Protein AF-A0A4R2MBI1-F1 (afdb_monomer_lite)

pLDDT: mean 78.77, std 13.78, range [53.16, 93.62]

Organism: Rubrivivax gelatinosus (NCBI:txid28068)

Foldseek 3Di:
DDWDWDADPQAIWTKEWDFDDPDDDTDIDIGTDPDHDNDRVVSRVVNVVVVVVVVVVVVVVVVVVVVPPDDDDPPDD

Sequence (77 aa):
MSPLTRHDTDGFAASVSIRSGSGRATHDRVLRLLPRFTTRDAAAHHATTEGLAWVARTQDRDAAIDTEQEHPWPRKN

Secondary structure (DSSP, 8-state):
-EEEEEEETTEEEEEEEEEE-SSS--EEEEEEEEEEESSHHHHHHHHHHHHHHHHHHHHHHHHHHHTTS--------

Structure (mmCIF, N/CA/C/O backbone):
data_AF-A0A4R2MBI1-F1
#
_entry.id   AF-A0A4R2MBI1-F1
#
loop_
_atom_site.group_PDB
_atom_site.id
_atom_site.type_symbol
_atom_site.label_atom_id
_atom_site.label_alt_id
_atom_site.label_comp_id
_atom_site.label_asym_id
_atom_site.label_entity_id
_atom_site.label_seq_id
_atom_site.pdbx_PDB_ins_code
_atom_site.Cartn_x
_atom_site.Cartn_y
_atom_site.Cartn_z
_atom_site.occupancy
_atom_site.B_iso_or_equiv
_atom_site.auth_seq_id
_atom_site.auth_comp_id
_atom_site.auth_asym_id
_atom_site.auth_atom_id
_atom_site.pdbx_PDB_model_num
ATOM 1 N N . MET A 1 1 ? -7.965 4.752 2.788 1.00 87.25 1 MET A N 1
ATOM 2 C CA . MET A 1 1 ? -6.611 4.356 2.336 1.00 87.25 1 MET A CA 1
ATOM 3 C C . MET A 1 1 ? -6.320 4.991 0.989 1.00 87.25 1 MET A C 1
ATOM 5 O O . MET A 1 1 ? -7.269 5.318 0.287 1.00 87.25 1 MET A O 1
ATOM 9 N N . SER A 1 2 ? -5.050 5.093 0.615 1.00 90.19 2 SER A N 1
ATOM 10 C CA . SER A 1 2 ? -4.616 5.606 -0.683 1.00 90.19 2 SER A CA 1
ATOM 11 C C . SER A 1 2 ? -3.474 4.738 -1.229 1.00 90.19 2 SER A C 1
ATOM 13 O O . SER A 1 2 ? -2.434 4.651 -0.568 1.00 90.19 2 SER A O 1
ATOM 15 N N . PRO A 1 3 ? -3.627 4.080 -2.395 1.00 90.12 3 PRO A N 1
ATOM 16 C CA . PRO A 1 3 ? -2.529 3.373 -3.043 1.00 90.12 3 PRO A CA 1
ATOM 17 C C . PRO A 1 3 ? -1.543 4.373 -3.652 1.00 90.12 3 PRO A C 1
ATOM 19 O O . PRO A 1 3 ? -1.923 5.391 -4.229 1.00 90.12 3 PRO A O 1
ATOM 22 N N . LEU A 1 4 ? -0.258 4.074 -3.517 1.00 91.38 4 LEU A N 1
ATOM 23 C CA . LEU A 1 4 ? 0.850 4.893 -3.980 1.00 91.38 4 LEU A CA 1
ATOM 24 C C . LEU A 1 4 ? 1.787 4.017 -4.808 1.00 91.38 4 LEU A C 1
ATOM 26 O O . LEU A 1 4 ? 2.228 2.957 -4.363 1.00 91.38 4 LEU A O 1
ATOM 30 N N . THR A 1 5 ? 2.129 4.483 -6.004 1.00 91.69 5 THR A N 1
ATOM 31 C CA . THR A 1 5 ? 3.124 3.829 -6.855 1.00 91.69 5 THR A CA 1
ATOM 32 C C . THR A 1 5 ? 4.299 4.762 -7.051 1.00 91.69 5 THR A C 1
ATOM 34 O O . THR A 1 5 ? 4.123 5.910 -7.462 1.00 91.69 5 THR A O 1
ATOM 37 N N . ARG A 1 6 ? 5.505 4.265 -6.786 1.00 88.06 6 ARG A N 1
ATOM 38 C CA . ARG A 1 6 ? 6.749 5.012 -6.967 1.00 88.06 6 ARG A CA 1
ATOM 39 C C . ARG A 1 6 ? 7.654 4.282 -7.951 1.00 88.06 6 ARG A C 1
ATOM 41 O O . ARG A 1 6 ? 7.795 3.070 -7.856 1.00 88.06 6 ARG A O 1
ATOM 48 N N . HIS A 1 7 ? 8.263 5.015 -8.875 1.00 89.00 7 HIS A N 1
ATOM 49 C CA . HIS A 1 7 ? 9.312 4.479 -9.740 1.00 89.00 7 HIS A CA 1
ATOM 50 C C . HIS A 1 7 ? 10.642 4.403 -8.972 1.00 89.00 7 HIS A C 1
ATOM 52 O O . HIS A 1 7 ? 10.986 5.334 -8.239 1.00 89.00 7 HIS A O 1
ATOM 58 N N . ASP A 1 8 ? 11.360 3.299 -9.135 1.00 83.75 8 ASP A N 1
ATOM 59 C CA . ASP A 1 8 ? 12.623 2.944 -8.485 1.00 83.75 8 ASP A CA 1
ATOM 60 C C . ASP A 1 8 ? 13.614 2.380 -9.528 1.00 83.75 8 ASP A C 1
ATOM 62 O O . ASP A 1 8 ? 13.251 2.194 -10.689 1.00 83.75 8 ASP A O 1
ATOM 66 N N . THR A 1 9 ? 14.867 2.119 -9.140 1.00 83.00 9 THR A N 1
ATOM 67 C CA . THR A 1 9 ? 15.938 1.670 -10.052 1.00 83.00 9 THR A CA 1
ATOM 68 C C . THR A 1 9 ? 15.614 0.366 -10.797 1.00 83.00 9 THR A C 1
ATOM 70 O O . THR A 1 9 ? 15.962 0.255 -11.967 1.00 83.00 9 THR A O 1
ATOM 73 N N . ASP A 1 10 ? 14.911 -0.584 -10.169 1.00 82.94 10 ASP A N 1
ATOM 74 C CA . ASP A 1 10 ? 14.560 -1.891 -10.769 1.00 82.94 10 ASP A CA 1
ATOM 75 C C . ASP A 1 10 ? 13.051 -2.051 -11.045 1.00 82.94 10 ASP A C 1
ATOM 77 O O . ASP A 1 10 ? 12.532 -3.167 -11.095 1.00 82.94 10 ASP A O 1
ATOM 81 N N . GLY A 1 11 ? 12.306 -0.948 -11.185 1.00 87.25 11 GLY A N 1
ATOM 82 C CA . GLY A 1 11 ? 10.879 -0.981 -11.529 1.00 87.25 11 GLY A CA 1
ATOM 83 C C . GLY A 1 11 ? 10.002 -0.145 -10.602 1.00 87.25 11 GLY A C 1
ATOM 84 O O . GLY A 1 11 ? 10.394 0.913 -10.126 1.00 87.25 11 GLY A O 1
ATOM 85 N N . PHE A 1 12 ? 8.774 -0.590 -10.356 1.00 88.50 12 PHE A N 1
ATOM 86 C CA . PHE A 1 12 ? 7.773 0.144 -9.587 1.00 88.50 12 PHE A CA 1
ATOM 87 C C . PHE A 1 12 ? 7.596 -0.458 -8.194 1.00 88.50 12 PHE A C 1
ATOM 89 O O . PHE A 1 12 ? 7.275 -1.636 -8.041 1.00 88.50 12 PHE A O 1
ATOM 96 N N . ALA A 1 13 ? 7.758 0.371 -7.169 1.00 90.44 13 ALA A N 1
ATOM 97 C CA . ALA A 1 13 ? 7.449 0.032 -5.792 1.00 90.44 13 ALA A CA 1
ATOM 98 C C . ALA A 1 13 ? 5.984 0.366 -5.484 1.00 90.44 13 ALA A C 1
ATOM 100 O O . ALA A 1 13 ? 5.511 1.480 -5.743 1.00 90.44 13 ALA A O 1
ATOM 101 N N . ALA A 1 14 ? 5.282 -0.599 -4.897 1.00 92.00 14 ALA A N 1
ATOM 102 C CA . ALA A 1 14 ? 3.925 -0.431 -4.404 1.00 92.00 14 ALA A CA 1
ATOM 103 C C . ALA A 1 14 ? 3.953 -0.014 -2.926 1.00 92.00 14 ALA A C 1
ATOM 105 O O . ALA A 1 14 ? 4.736 -0.519 -2.116 1.00 92.00 14 ALA A O 1
ATOM 106 N N . SER A 1 15 ? 3.126 0.950 -2.547 1.00 92.44 15 SER A N 1
ATOM 107 C CA . SER A 1 15 ? 2.950 1.360 -1.154 1.00 92.44 15 SER A CA 1
ATOM 108 C C . SER A 1 15 ? 1.506 1.788 -0.911 1.00 92.44 15 SER A C 1
ATOM 110 O O . SER A 1 15 ? 0.783 2.119 -1.846 1.00 92.44 15 SER A O 1
ATOM 112 N N . VAL A 1 16 ? 1.068 1.780 0.342 1.00 90.56 16 VAL A N 1
ATOM 113 C CA . VAL A 1 16 ? -0.294 2.163 0.731 1.00 90.56 16 VAL A CA 1
ATOM 114 C C . VAL A 1 16 ? -0.212 3.121 1.905 1.00 90.56 16 VAL A C 1
ATOM 116 O O . VAL A 1 16 ? 0.414 2.799 2.908 1.00 90.56 16 VAL A O 1
ATOM 119 N N . SER A 1 17 ? -0.848 4.282 1.790 1.00 89.94 17 SER A N 1
ATOM 120 C CA . SER A 1 17 ? -1.069 5.205 2.905 1.00 89.94 17 SER A CA 1
ATOM 121 C C . SER A 1 17 ? -2.421 4.892 3.543 1.00 89.94 17 SER A C 1
ATOM 123 O O . SER A 1 17 ? -3.453 4.770 2.870 1.00 89.94 17 SER A O 1
ATOM 125 N N . ILE A 1 18 ? -2.418 4.697 4.854 1.00 85.81 18 ILE A N 1
ATOM 126 C CA . ILE A 1 18 ? -3.601 4.344 5.622 1.00 85.81 18 ILE A CA 1
ATOM 127 C C . ILE A 1 18 ? -3.744 5.332 6.762 1.00 85.81 18 ILE A C 1
ATOM 129 O O . ILE A 1 18 ? -3.073 5.253 7.790 1.00 85.81 18 ILE A O 1
ATOM 133 N N . ARG A 1 19 ? -4.680 6.254 6.572 1.00 81.44 19 ARG A N 1
ATOM 134 C CA . ARG A 1 19 ? -5.121 7.183 7.599 1.00 81.44 19 ARG A CA 1
ATOM 135 C C . ARG A 1 19 ? -5.869 6.409 8.682 1.00 81.44 19 ARG A C 1
ATOM 137 O O . ARG A 1 19 ? -6.993 5.968 8.459 1.00 81.44 19 ARG A O 1
ATOM 144 N N . SER A 1 20 ? -5.232 6.238 9.834 1.00 69.75 20 SER A N 1
ATOM 145 C CA . SER A 1 20 ? -5.837 5.665 11.034 1.00 69.75 20 SER A CA 1
ATOM 146 C C . SER A 1 20 ? -6.365 6.826 11.873 1.00 69.75 20 SER A C 1
ATOM 148 O O . SER A 1 20 ? -5.592 7.706 12.260 1.00 69.75 20 SER A O 1
ATOM 150 N N . GLY A 1 21 ? -7.669 6.874 12.134 1.00 59.94 21 GLY A N 1
ATOM 151 C CA . GLY A 1 21 ? -8.229 7.943 12.955 1.00 59.94 21 GLY A CA 1
ATOM 152 C C . GLY A 1 21 ? -9.663 7.700 13.396 1.00 59.94 21 GLY A C 1
ATOM 153 O O . GLY A 1 21 ? -10.581 8.110 12.695 1.00 59.94 21 GLY A O 1
ATOM 154 N N . SER A 1 22 ? -9.809 7.139 14.596 1.00 57.62 22 SER A N 1
ATOM 155 C CA . SER A 1 22 ? -10.952 7.347 15.491 1.00 57.62 22 SER A CA 1
ATOM 156 C C . SER A 1 22 ? -10.390 8.058 16.732 1.00 57.62 22 SER A C 1
ATOM 158 O O . SER A 1 22 ? -9.816 7.420 17.607 1.00 57.62 22 SER A O 1
ATOM 160 N N . GLY A 1 23 ? -10.379 9.400 16.733 1.00 58.06 23 GLY A N 1
ATOM 161 C CA . GLY A 1 23 ? -9.816 10.228 17.819 1.00 58.06 23 GLY A CA 1
ATOM 162 C C . GLY A 1 23 ? -8.896 11.382 17.372 1.00 58.06 23 GLY A C 1
ATOM 163 O O . GLY A 1 23 ? -8.503 11.484 16.210 1.00 58.06 23 GLY A O 1
ATOM 164 N N . ARG A 1 24 ? -8.539 12.275 18.316 1.00 53.25 24 ARG A N 1
ATOM 165 C CA . ARG A 1 24 ? -7.796 13.548 18.101 1.00 53.25 24 ARG A CA 1
ATOM 166 C C . ARG A 1 24 ? -6.387 13.417 17.495 1.00 53.25 24 ARG A C 1
ATOM 168 O O . ARG A 1 24 ? -5.816 14.429 17.100 1.00 53.25 24 ARG A O 1
ATOM 175 N N . ALA A 1 25 ? -5.831 12.214 17.391 1.00 54.06 25 ALA A N 1
ATOM 176 C CA . ALA A 1 25 ? -4.502 11.973 16.839 1.00 54.06 25 ALA A CA 1
ATOM 177 C C . ALA A 1 25 ? -4.602 11.187 15.522 1.00 54.06 25 ALA A C 1
ATOM 179 O O . ALA A 1 25 ? -4.409 9.973 15.481 1.00 54.06 25 ALA A O 1
ATOM 180 N N . THR A 1 26 ? -4.931 11.887 14.434 1.00 67.19 26 THR A N 1
ATOM 181 C CA . THR A 1 26 ? -4.902 11.294 13.092 1.00 67.19 26 THR A CA 1
ATOM 182 C C . THR A 1 26 ? -3.454 11.034 12.688 1.00 67.19 26 THR A C 1
ATOM 184 O O . THR A 1 26 ? -2.694 11.98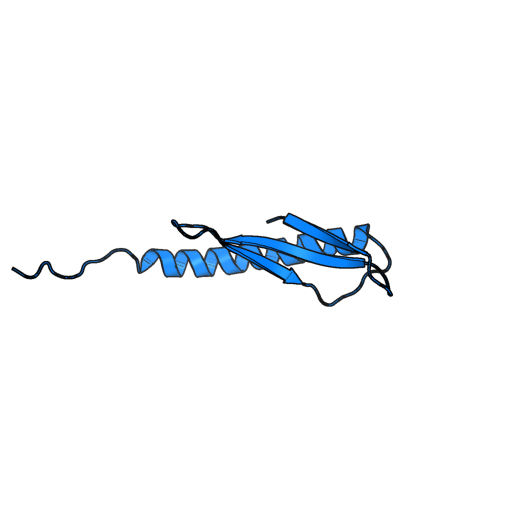1 12.500 1.00 67.19 26 THR A O 1
ATOM 187 N N . HIS A 1 27 ? -3.094 9.770 12.490 1.00 76.75 27 HIS A N 1
ATOM 188 C CA . HIS A 1 27 ? -1.791 9.396 11.947 1.00 76.75 27 HIS A CA 1
ATOM 189 C C . HIS A 1 27 ? -1.969 8.668 10.616 1.00 76.75 27 HIS A C 1
ATOM 191 O O . HIS A 1 27 ? -2.850 7.817 10.469 1.00 76.75 27 HIS A O 1
ATOM 197 N N . ASP A 1 28 ? -1.117 8.991 9.647 1.00 79.31 28 ASP A N 1
ATOM 198 C CA . ASP A 1 28 ? -0.977 8.183 8.442 1.00 79.31 28 ASP A CA 1
ATOM 199 C C . ASP A 1 28 ? 0.027 7.056 8.690 1.00 79.31 28 ASP A C 1
ATOM 201 O O . ASP A 1 28 ? 1.119 7.281 9.213 1.00 79.31 28 ASP A O 1
ATOM 205 N N . ARG A 1 29 ? -0.350 5.832 8.327 1.00 84.88 29 ARG A N 1
ATOM 206 C CA . ARG A 1 29 ? 0.535 4.670 8.327 1.00 84.88 29 ARG A CA 1
ATOM 207 C C . ARG A 1 29 ? 0.839 4.311 6.882 1.00 84.88 29 ARG A C 1
ATOM 209 O O . ARG A 1 29 ? -0.066 3.931 6.143 1.00 84.88 29 ARG A O 1
ATOM 216 N N . VAL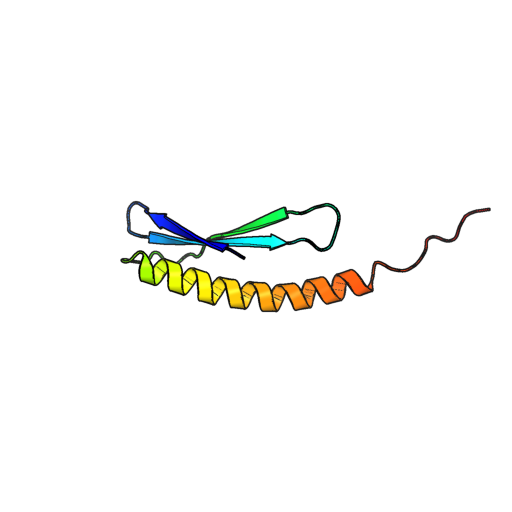 A 1 30 ? 2.108 4.400 6.492 1.00 86.50 30 VAL A N 1
ATOM 217 C CA . VAL A 1 30 ? 2.557 3.998 5.154 1.00 86.50 30 VAL A CA 1
ATOM 218 C C . VAL A 1 30 ? 3.096 2.575 5.199 1.00 86.50 30 VAL A C 1
ATOM 220 O O . VAL A 1 30 ? 4.099 2.300 5.855 1.00 86.50 30 VAL A O 1
ATOM 223 N N . LEU A 1 31 ? 2.454 1.671 4.469 1.00 86.88 31 LEU A N 1
ATOM 224 C CA . LEU A 1 31 ? 2.932 0.313 4.233 1.00 86.88 31 LEU A CA 1
ATOM 225 C C . LEU A 1 31 ? 3.696 0.276 2.917 1.00 86.88 31 LEU A C 1
ATOM 227 O O . LEU A 1 31 ? 3.145 0.611 1.869 1.00 86.88 31 LEU A O 1
ATOM 231 N N . ARG A 1 32 ? 4.955 -0.156 2.960 1.00 89.19 32 ARG A N 1
ATOM 232 C CA . ARG A 1 32 ? 5.751 -0.427 1.761 1.00 89.19 32 ARG A CA 1
ATOM 233 C C . ARG A 1 32 ? 5.676 -1.917 1.445 1.00 89.19 32 ARG A C 1
ATOM 235 O O . ARG A 1 32 ? 6.033 -2.736 2.287 1.00 89.19 32 ARG A O 1
ATOM 242 N N . LEU A 1 33 ? 5.221 -2.251 0.243 1.00 85.06 33 LEU A N 1
ATOM 243 C CA . LEU A 1 33 ? 5.112 -3.632 -0.216 1.00 85.06 33 LEU A CA 1
ATOM 244 C C . LEU A 1 33 ? 6.444 -4.044 -0.853 1.00 85.06 33 LEU A C 1
ATOM 246 O O . LEU A 1 33 ? 7.063 -3.261 -1.574 1.00 85.06 33 LEU A O 1
ATOM 250 N N . LEU A 1 34 ? 6.916 -5.245 -0.514 1.00 79.69 34 LEU A N 1
ATOM 251 C CA . LEU A 1 34 ? 8.241 -5.735 -0.899 1.00 79.69 34 LEU A CA 1
ATOM 252 C C . LEU A 1 34 ? 8.360 -6.314 -2.324 1.00 79.69 34 LEU A C 1
ATOM 254 O O . LEU A 1 34 ? 9.498 -6.372 -2.794 1.00 79.69 34 LEU A O 1
ATOM 258 N N . PRO A 1 35 ? 7.296 -6.679 -3.074 1.00 79.69 35 PRO A N 1
ATOM 259 C CA . PRO A 1 35 ? 7.485 -6.962 -4.489 1.00 79.69 35 PRO A CA 1
ATOM 260 C C . PRO A 1 35 ? 7.730 -5.657 -5.253 1.00 79.69 35 PRO A C 1
ATOM 262 O O . PRO A 1 35 ? 6.981 -4.684 -5.118 1.00 79.69 35 PRO A O 1
ATOM 265 N N . ARG A 1 36 ? 8.774 -5.650 -6.086 1.00 85.38 36 ARG A N 1
ATOM 266 C CA . ARG A 1 36 ? 8.925 -4.660 -7.157 1.00 85.38 36 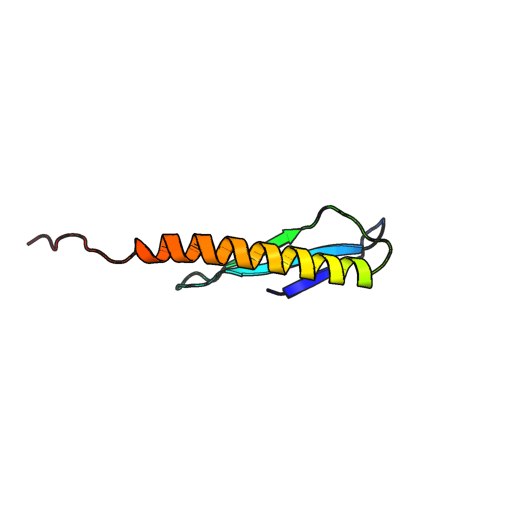ARG A CA 1
ATOM 267 C C . ARG A 1 36 ? 8.196 -5.176 -8.393 1.00 85.38 36 ARG A C 1
ATOM 269 O O . ARG A 1 36 ? 8.229 -6.370 -8.681 1.00 85.38 36 ARG A O 1
ATOM 276 N N . PHE A 1 37 ? 7.543 -4.277 -9.114 1.00 88.31 37 PHE A N 1
ATOM 277 C CA . PHE A 1 37 ? 6.741 -4.611 -10.285 1.00 88.31 37 PHE A CA 1
ATOM 278 C C . PHE A 1 37 ? 7.364 -4.035 -11.546 1.00 88.31 37 PHE A C 1
ATOM 280 O O . PHE A 1 37 ? 7.851 -2.909 -11.550 1.00 88.31 37 PHE A O 1
ATOM 287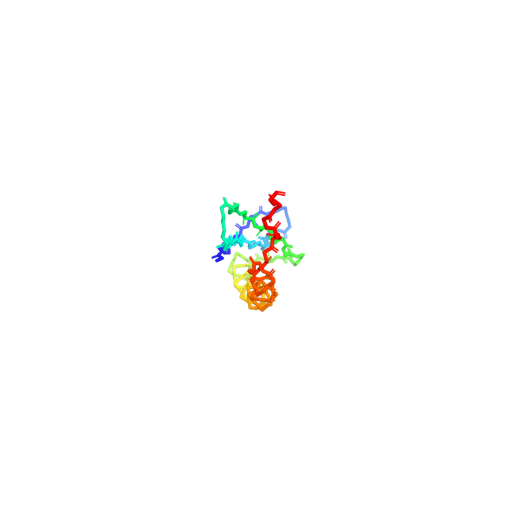 N N . THR A 1 38 ? 7.287 -4.769 -12.651 1.00 87.56 38 THR A N 1
ATOM 288 C CA . THR A 1 38 ? 7.762 -4.285 -13.956 1.00 87.56 38 THR A CA 1
ATOM 289 C C . THR A 1 38 ? 6.864 -3.180 -14.521 1.00 87.56 38 THR A C 1
ATOM 291 O O . THR A 1 38 ? 7.317 -2.364 -15.317 1.00 87.56 38 THR A O 1
ATOM 294 N N . THR A 1 39 ? 5.595 -3.112 -14.096 1.00 90.94 39 THR A N 1
ATOM 295 C CA . THR A 1 39 ? 4.626 -2.115 -14.570 1.00 90.94 39 THR A CA 1
ATOM 296 C C . THR A 1 39 ? 3.996 -1.329 -13.422 1.00 90.94 39 THR A C 1
ATOM 298 O O . THR A 1 39 ? 3.794 -1.834 -12.314 1.00 90.94 39 THR A O 1
ATOM 301 N N . ARG A 1 40 ? 3.643 -0.069 -13.708 1.00 89.62 40 ARG A N 1
ATOM 302 C CA . ARG A 1 40 ? 2.926 0.811 -12.774 1.00 89.62 40 ARG A CA 1
ATOM 303 C C . ARG A 1 40 ? 1.556 0.246 -12.396 1.00 89.62 40 ARG A C 1
ATOM 305 O O . ARG A 1 40 ? 1.161 0.347 -11.240 1.00 89.62 40 ARG A O 1
ATOM 312 N N . ASP A 1 41 ? 0.857 -0.330 -13.370 1.00 92.44 41 ASP A N 1
ATOM 313 C CA . ASP A 1 41 ? -0.473 -0.915 -13.190 1.00 92.44 41 ASP A CA 1
ATOM 314 C C . ASP A 1 41 ? -0.443 -2.099 -12.214 1.00 92.44 41 ASP A C 1
ATOM 316 O O . ASP A 1 41 ? -1.184 -2.103 -11.233 1.00 92.44 41 ASP A O 1
ATOM 320 N N . ALA A 1 42 ? 0.515 -3.021 -12.377 1.00 89.88 42 ALA A N 1
ATOM 321 C CA . ALA A 1 42 ? 0.678 -4.149 -11.463 1.00 89.88 42 ALA A CA 1
ATOM 322 C C . ALA A 1 42 ? 0.991 -3.689 -10.028 1.00 89.88 42 A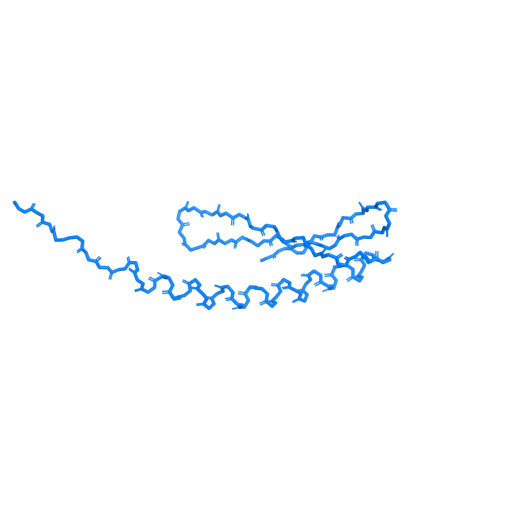LA A C 1
ATOM 324 O O . ALA A 1 42 ? 0.426 -4.221 -9.071 1.00 89.88 42 ALA A O 1
ATOM 325 N N . ALA A 1 43 ? 1.823 -2.652 -9.869 1.00 90.62 43 ALA A N 1
ATOM 326 C CA . ALA A 1 43 ? 2.090 -2.057 -8.561 1.00 90.62 43 ALA A CA 1
ATOM 327 C C . ALA A 1 43 ? 0.842 -1.412 -7.936 1.00 90.62 43 ALA A C 1
ATOM 329 O O . ALA A 1 43 ? 0.624 -1.541 -6.732 1.00 90.62 43 ALA A O 1
ATOM 330 N N . ALA A 1 44 ? 0.021 -0.717 -8.727 1.00 92.25 44 ALA A N 1
ATOM 331 C CA . ALA A 1 44 ? -1.202 -0.072 -8.250 1.00 92.25 44 ALA A CA 1
ATOM 332 C C . ALA A 1 44 ? -2.284 -1.095 -7.868 1.00 92.25 44 ALA A C 1
ATOM 334 O O . ALA A 1 44 ? -2.914 -0.967 -6.813 1.00 92.25 44 ALA A O 1
ATOM 335 N N . HIS A 1 45 ? -2.461 -2.133 -8.688 1.00 93.00 45 HIS A N 1
ATOM 336 C CA . HIS A 1 45 ? -3.367 -3.238 -8.399 1.00 93.00 45 HIS A CA 1
ATOM 337 C C . HIS A 1 45 ? -2.957 -3.941 -7.100 1.00 93.00 45 HIS A C 1
ATOM 339 O O . HIS A 1 45 ? -3.763 -4.064 -6.180 1.00 93.00 45 HIS A O 1
ATOM 345 N N . HIS A 1 46 ? -1.674 -4.290 -6.967 1.00 91.00 46 HIS A N 1
ATOM 346 C CA . HIS A 1 46 ? -1.156 -4.920 -5.756 1.00 91.00 46 HIS A CA 1
ATOM 347 C C . HIS A 1 46 ? -1.299 -4.031 -4.509 1.00 91.00 46 HIS A C 1
ATOM 349 O O . HIS A 1 46 ? -1.755 -4.506 -3.470 1.00 91.00 46 HIS A O 1
ATOM 355 N N . ALA A 1 47 ? -0.995 -2.730 -4.614 1.00 93.12 47 ALA A N 1
ATOM 356 C CA . ALA A 1 47 ? -1.215 -1.769 -3.530 1.00 93.12 47 ALA A CA 1
ATOM 357 C C . ALA A 1 47 ? -2.684 -1.727 -3.083 1.00 93.12 47 ALA A C 1
ATOM 359 O O . ALA A 1 47 ? -2.975 -1.637 -1.892 1.00 93.12 47 ALA A O 1
ATOM 360 N N . THR A 1 48 ? -3.616 -1.819 -4.030 1.00 93.25 48 THR A N 1
ATOM 361 C CA . THR A 1 48 ? -5.051 -1.807 -3.737 1.00 93.25 48 THR A CA 1
ATOM 362 C C . THR A 1 48 ? -5.476 -3.080 -3.011 1.00 93.25 48 THR A C 1
ATOM 364 O O . THR A 1 48 ? -6.103 -2.993 -1.956 1.00 93.25 48 THR A O 1
ATOM 367 N N . THR A 1 49 ? -5.096 -4.255 -3.521 1.00 93.62 49 THR A N 1
ATOM 368 C CA . THR A 1 49 ? -5.442 -5.550 -2.915 1.00 93.62 49 THR A CA 1
ATOM 369 C C . THR A 1 49 ? -4.894 -5.679 -1.492 1.00 93.62 49 THR A C 1
ATOM 371 O O . THR A 1 49 ? -5.656 -5.945 -0.560 1.00 93.62 49 THR A O 1
ATOM 374 N N . GLU A 1 50 ? -3.597 -5.423 -1.299 1.00 91.12 50 GLU A N 1
ATOM 375 C CA . GLU A 1 50 ? -2.957 -5.515 0.020 1.00 91.12 50 GLU A CA 1
ATOM 376 C C . GLU A 1 50 ? -3.481 -4.444 0.980 1.00 91.12 50 GLU A C 1
ATOM 378 O O . GLU A 1 50 ? -3.714 -4.710 2.162 1.00 91.12 50 GLU A O 1
ATOM 383 N N . GLY A 1 51 ? -3.730 -3.236 0.465 1.00 90.25 51 GLY A N 1
ATOM 384 C CA . GLY A 1 51 ? -4.327 -2.154 1.233 1.00 90.25 51 GLY A CA 1
ATOM 385 C C . GLY A 1 51 ? -5.693 -2.542 1.795 1.00 90.25 51 GLY A C 1
ATOM 386 O O . GLY A 1 51 ? -5.936 -2.340 2.986 1.00 90.25 51 GLY A O 1
ATOM 387 N N . LEU A 1 52 ? -6.579 -3.103 0.960 1.00 91.50 52 LEU A N 1
ATOM 388 C CA . LEU A 1 52 ? -7.929 -3.534 1.357 1.00 91.50 52 LEU A CA 1
ATOM 389 C C . LEU A 1 52 ? -7.878 -4.610 2.436 1.00 91.50 52 LEU A C 1
ATOM 391 O O . LEU A 1 52 ? -8.561 -4.491 3.456 1.00 91.50 52 LEU A O 1
ATOM 395 N N . ALA A 1 53 ? -7.009 -5.604 2.259 1.00 90.19 53 ALA A N 1
ATOM 396 C CA . ALA A 1 53 ? -6.823 -6.660 3.243 1.00 90.19 53 ALA A CA 1
ATOM 397 C C . ALA A 1 53 ? -6.300 -6.120 4.586 1.00 90.19 53 ALA A C 1
ATOM 399 O O . ALA A 1 53 ? -6.722 -6.585 5.645 1.00 90.19 53 ALA A O 1
ATOM 400 N N . TRP A 1 54 ? -5.408 -5.125 4.568 1.00 87.19 54 TRP A N 1
ATOM 401 C CA . TRP A 1 54 ? -4.903 -4.509 5.794 1.00 87.19 54 TRP A CA 1
ATOM 402 C C . TRP A 1 54 ? -5.977 -3.697 6.515 1.00 87.19 54 TRP A C 1
ATOM 404 O O . TRP A 1 54 ? -6.147 -3.863 7.722 1.00 87.19 54 TRP A O 1
ATOM 414 N N . VAL A 1 55 ? -6.730 -2.855 5.793 1.00 86.88 55 VAL A N 1
ATOM 415 C CA . VAL A 1 55 ? -7.806 -2.058 6.402 1.00 86.88 55 VAL A CA 1
ATOM 416 C C . VAL A 1 55 ? -8.808 -2.973 7.088 1.00 86.88 55 VAL A C 1
ATOM 418 O O . VAL A 1 55 ? -9.053 -2.769 8.272 1.00 86.88 55 VAL A O 1
ATOM 421 N N . ALA A 1 56 ? -9.275 -4.031 6.419 1.00 87.38 56 ALA A N 1
ATOM 422 C CA . ALA A 1 56 ? -10.202 -4.996 7.012 1.00 87.38 56 ALA A CA 1
ATOM 423 C C . ALA A 1 56 ? -9.684 -5.585 8.341 1.00 87.38 56 ALA A C 1
ATOM 425 O O . ALA A 1 56 ? -10.402 -5.568 9.337 1.00 87.38 56 ALA A O 1
ATOM 426 N N . ARG A 1 57 ? -8.414 -6.016 8.396 1.00 84.94 57 ARG A N 1
ATOM 427 C CA . ARG A 1 57 ? -7.790 -6.551 9.626 1.00 84.94 57 ARG A CA 1
ATOM 428 C C . ARG A 1 57 ? -7.621 -5.506 10.728 1.00 84.94 57 ARG A C 1
ATOM 430 O O . ARG A 1 57 ? -7.620 -5.841 11.906 1.00 84.94 57 ARG A O 1
ATOM 437 N N . THR A 1 58 ? -7.395 -4.246 10.365 1.00 80.50 58 THR A N 1
ATOM 438 C CA . THR A 1 58 ? -7.184 -3.188 11.364 1.00 80.50 58 THR A CA 1
ATOM 439 C C . THR A 1 58 ? -8.465 -2.597 11.908 1.00 80.50 58 THR A C 1
ATOM 441 O O . THR A 1 58 ? -8.489 -2.297 13.091 1.00 80.50 58 THR A O 1
ATOM 444 N N . GLN A 1 59 ? -9.527 -2.504 11.105 1.00 75.62 59 GLN A N 1
ATOM 445 C CA . GLN A 1 59 ? -10.845 -2.105 11.602 1.00 75.62 59 GLN A CA 1
ATOM 446 C C . GLN A 1 59 ? -11.333 -3.058 12.703 1.00 75.62 59 GLN A C 1
ATOM 448 O O . GLN A 1 59 ? -11.822 -2.589 13.723 1.00 75.62 59 GLN A O 1
ATOM 453 N N . ASP A 1 60 ? -11.117 -4.366 12.537 1.00 74.19 60 ASP A N 1
ATOM 454 C CA . ASP A 1 60 ? -11.402 -5.380 13.562 1.00 74.19 60 ASP A CA 1
ATOM 455 C C . ASP A 1 60 ? -10.633 -5.119 14.873 1.00 74.19 60 ASP A C 1
ATOM 457 O O . ASP A 1 60 ? -11.223 -5.039 15.950 1.00 74.19 60 ASP A O 1
ATOM 461 N N . ARG A 1 61 ? -9.320 -4.862 14.778 1.00 70.62 61 ARG A N 1
ATOM 462 C CA . AR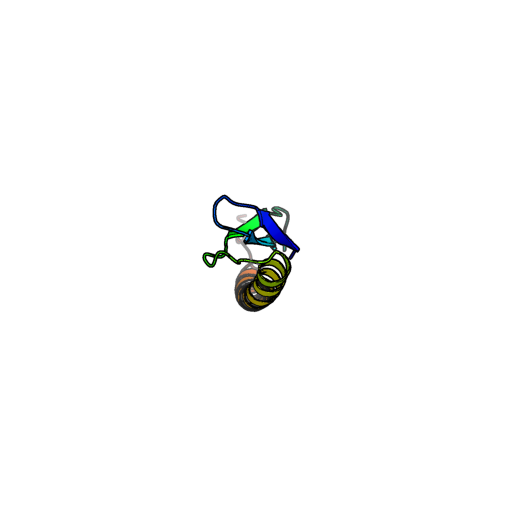G A 1 61 ? -8.492 -4.529 15.947 1.00 70.62 61 ARG A CA 1
ATOM 463 C C . ARG A 1 61 ? -8.909 -3.218 16.617 1.00 70.62 61 ARG A C 1
ATOM 465 O O . ARG A 1 61 ? -8.960 -3.155 17.838 1.00 70.62 61 ARG A O 1
ATOM 472 N N . ASP A 1 62 ? -9.121 -2.157 15.843 1.00 67.75 62 ASP A N 1
ATOM 473 C CA . ASP A 1 62 ? -9.422 -0.828 16.383 1.00 67.75 62 ASP A CA 1
ATOM 474 C C . ASP A 1 62 ? -10.829 -0.792 17.020 1.00 67.75 62 ASP A C 1
ATOM 476 O O . ASP A 1 62 ? -11.002 -0.141 18.048 1.00 67.75 62 ASP A O 1
ATOM 480 N N . ALA A 1 63 ? -11.795 -1.573 16.512 1.00 65.62 63 ALA A N 1
ATOM 481 C CA . ALA A 1 63 ? -13.100 -1.768 17.155 1.00 65.62 63 ALA A CA 1
ATOM 482 C C . ALA A 1 63 ? -12.992 -2.437 18.542 1.00 65.62 63 ALA A C 1
ATOM 484 O O . ALA A 1 63 ? -13.729 -2.088 19.466 1.00 65.62 63 ALA A O 1
ATOM 485 N N . ALA A 1 64 ? -12.041 -3.360 18.718 1.00 63.88 64 ALA A N 1
ATOM 486 C CA . ALA A 1 64 ? -11.783 -3.982 20.016 1.00 63.88 64 ALA A CA 1
ATOM 487 C C . ALA A 1 64 ? -11.144 -3.011 21.031 1.00 63.88 64 ALA A C 1
ATOM 489 O O . ALA A 1 64 ? -11.427 -3.109 22.221 1.00 63.88 64 ALA A O 1
ATOM 490 N N . ILE A 1 65 ? -10.316 -2.057 20.578 1.00 61.62 65 ILE A N 1
ATOM 491 C CA . ILE A 1 65 ? -9.670 -1.052 21.449 1.00 61.62 65 ILE A CA 1
ATOM 492 C C . ILE A 1 65 ? -10.653 0.054 21.869 1.00 61.62 65 ILE A C 1
ATOM 494 O O . ILE A 1 65 ? -10.582 0.533 22.999 1.00 61.62 65 ILE A O 1
ATOM 498 N N . ASP A 1 66 ? -11.573 0.454 20.988 1.00 58.44 66 ASP A N 1
ATOM 499 C CA . ASP A 1 66 ? -12.576 1.493 21.280 1.00 58.44 66 ASP A CA 1
ATOM 500 C C . ASP A 1 66 ? -13.563 1.055 22.381 1.00 58.44 66 ASP A C 1
ATOM 502 O O . ASP A 1 66 ? -13.990 1.865 23.199 1.00 58.44 66 ASP A O 1
ATOM 506 N N . THR A 1 67 ? -13.834 -0.252 22.481 1.00 58.59 67 THR A N 1
ATOM 507 C CA . THR A 1 67 ? -14.739 -0.827 23.495 1.00 58.59 67 THR A CA 1
ATOM 508 C C . THR A 1 67 ? -14.196 -0.708 24.936 1.00 58.59 67 THR A C 1
ATOM 510 O O . THR A 1 67 ? -14.976 -0.717 25.884 1.00 58.59 67 THR A O 1
ATOM 513 N N . GLU A 1 68 ? -12.881 -0.543 25.128 1.00 54.97 68 GLU A N 1
ATOM 514 C CA . GLU A 1 68 ? -12.227 -0.420 26.450 1.00 54.97 68 GLU A CA 1
ATOM 515 C C . GLU A 1 68 ? -12.051 1.057 26.896 1.00 54.97 68 GLU A C 1
ATOM 517 O O . GLU A 1 68 ? -11.621 1.333 28.013 1.00 54.97 68 GLU A O 1
ATOM 522 N N . GLN A 1 69 ? -12.387 2.048 26.056 1.00 53.22 69 GLN A N 1
ATOM 523 C CA . GLN A 1 69 ? -12.140 3.478 26.339 1.00 53.22 69 GLN A CA 1
ATOM 524 C C . GLN A 1 69 ? -13.291 4.197 27.069 1.00 53.22 69 GLN A C 1
ATOM 526 O O . GLN A 1 69 ? -13.270 5.421 27.195 1.00 53.22 69 GLN A O 1
ATOM 531 N N . GLU A 1 70 ? -14.271 3.464 27.600 1.00 57.28 70 GLU A N 1
ATOM 532 C CA . GLU A 1 70 ? -15.403 4.020 28.350 1.00 57.28 70 GLU A CA 1
ATOM 533 C C . GLU A 1 70 ? -15.585 3.294 29.696 1.00 57.28 70 GLU A C 1
ATOM 535 O O . GLU A 1 70 ? -16.496 2.478 29.814 1.00 57.28 70 GLU A O 1
ATOM 540 N N . HIS A 1 71 ? -14.749 3.579 30.718 1.00 57.38 71 HIS A N 1
ATOM 541 C CA . HIS A 1 71 ? -15.207 3.737 32.120 1.00 57.38 71 HIS A CA 1
ATOM 542 C C . HIS A 1 71 ? -14.113 4.129 33.145 1.00 57.38 71 HIS A C 1
ATOM 544 O O . HIS A 1 71 ? -12.929 4.180 32.820 1.00 57.38 71 HIS A O 1
ATOM 550 N N . PRO A 1 72 ? -14.499 4.577 34.360 1.00 58.88 72 PRO A N 1
ATOM 551 C CA . PRO A 1 72 ? -14.180 5.898 34.859 1.00 58.88 72 PRO A CA 1
ATOM 552 C C . PRO A 1 72 ? -13.141 5.809 35.982 1.00 58.88 72 PRO A C 1
ATOM 554 O O . PRO A 1 72 ? -13.207 4.960 36.872 1.00 58.88 72 PRO A O 1
ATOM 557 N N . TRP A 1 73 ? -12.216 6.753 36.055 1.00 54.66 73 TRP A N 1
ATOM 558 C CA . TRP A 1 73 ? -11.550 6.951 37.339 1.00 54.66 73 TRP A CA 1
ATOM 559 C C . TRP A 1 73 ? -12.604 7.399 38.367 1.00 54.66 73 TRP A C 1
ATOM 561 O O . TRP A 1 73 ? -13.376 8.317 38.061 1.00 54.66 73 TRP A O 1
ATOM 571 N N . PRO A 1 74 ? -12.679 6.796 39.572 1.00 60.62 74 PRO A N 1
ATOM 572 C CA . PRO A 1 74 ? -13.596 7.277 40.590 1.00 60.62 74 PRO A CA 1
ATOM 573 C C . PRO A 1 74 ? -13.165 8.695 40.959 1.00 60.62 74 PRO A C 1
ATOM 575 O O . PRO A 1 74 ? -11.987 8.951 41.238 1.00 60.62 74 PRO A O 1
ATOM 578 N N . ARG A 1 75 ? -14.115 9.634 40.913 1.00 57.47 75 ARG A N 1
ATOM 579 C CA . ARG A 1 75 ? -13.887 11.005 41.370 1.00 57.47 75 ARG A CA 1
ATOM 580 C C . ARG A 1 75 ? -13.481 10.916 42.839 1.00 57.47 75 ARG A C 1
ATOM 582 O O . ARG A 1 75 ? -14.232 10.409 43.665 1.00 57.47 75 ARG A O 1
ATOM 589 N N . LYS A 1 76 ? -12.248 11.323 43.123 1.00 53.16 76 LYS A N 1
ATOM 590 C CA . LYS A 1 76 ? -11.697 11.400 44.473 1.00 53.16 76 LYS A CA 1
ATOM 591 C C . LYS A 1 76 ? -12.344 12.631 45.115 1.00 53.16 76 LYS A C 1
ATOM 593 O O . LYS A 1 76 ? -12.120 13.735 44.617 1.00 53.16 76 LYS A O 1
ATOM 598 N N . ASN A 1 77 ? -13.196 12.409 46.114 1.00 56.47 77 ASN A N 1
ATOM 599 C CA . ASN A 1 77 ? -13.712 13.454 47.000 1.00 56.47 77 ASN A CA 1
ATOM 600 C C . ASN A 1 77 ? -12.641 13.835 48.020 1.00 56.47 77 ASN A C 1
ATOM 602 O O . ASN A 1 77 ? -11.929 12.906 48.471 1.00 56.47 77 ASN A O 1
#

Radius of gyration: 17.86 Å; chains: 1; bounding box: 31×20×62 Å